Protein AF-A0A2J8M2U3-F1 (afdb_monomer_lite)

Radius of gyration: 20.4 Å; chains: 1; bounding box: 68×21×54 Å

Secondary structure (DSSP, 8-state):
-HHHHHHHHHHHHHHHHHHHHHHHHHHHHHHSS-TT-TTHHHHHHHHHHHHHHHHHHHHHHTT-TTHHHHHHHHHHHHHHHT-TTTHHHHHHHHHHHHHHHHHHHHHHHHHHS-GGGS-TTSS----

Organism: Pan troglodytes (NCBI:txid9598)

InterPro domains:
  IPR051843 Monovalent cation:proton antiporter 1 [PTHR31102] (1-124)

Sequence (127 aa):
TGGILKSAIASIRNICISLLAGIVLGFFVRYFPSEDQKNLTLKRGFLVLTMCVSAVLGSQRIGLHGSGGLCTLVLSFIAGTKWSQEKMKVQKIITTVWDIFQPLLFGLVGAEVSVSSLESNIVGKNN

Foldseek 3Di:
DVVVVVVVVVVVVLLVVLLVLLQVLLVVLQPVQDPPDDPSLVCSLVSLVVVLVCLQVVCVVVVNPPSSNSSSVSSVVSNVVNQVPSVVVSVVVVVVVCVVVVVVVVVVVVVVPPPVPPPPPVPDPDD

pLDDT: mean 80.56, std 12.38, range [46.53, 94.12]

Structure (mmCIF, N/CA/C/O backbone):
data_AF-A0A2J8M2U3-F1
#
_entry.id   AF-A0A2J8M2U3-F1
#
loop_
_atom_site.group_PDB
_atom_site.id
_atom_site.type_symbol
_atom_site.label_atom_id
_atom_site.label_alt_id
_atom_site.label_comp_id
_atom_site.label_asym_id
_atom_site.label_entity_id
_atom_site.label_seq_id
_atom_site.pdbx_PDB_ins_code
_atom_site.Cartn_x
_atom_site.Cartn_y
_atom_site.Cartn_z
_atom_site.occupancy
_atom_site.B_iso_or_equiv
_atom_site.auth_seq_id
_atom_site.auth_comp_id
_atom_site.auth_asym_id
_atom_site.auth_atom_id
_atom_site.pdbx_PDB_model_num
ATOM 1 N N . THR A 1 1 ? 5.870 8.317 -36.353 1.00 61.53 1 THR A N 1
ATOM 2 C CA . THR A 1 1 ? 4.899 9.065 -35.516 1.00 61.53 1 THR A CA 1
ATOM 3 C C . THR A 1 1 ? 3.779 8.207 -34.928 1.00 61.53 1 THR A C 1
ATOM 5 O O . THR A 1 1 ? 3.476 8.375 -33.755 1.00 61.53 1 THR A O 1
ATOM 8 N N . GLY A 1 2 ? 3.200 7.236 -35.652 1.00 74.75 2 GLY A N 1
ATOM 9 C CA . GLY A 1 2 ? 2.077 6.420 -35.141 1.00 74.75 2 GLY A CA 1
ATOM 10 C C . GLY A 1 2 ? 2.350 5.520 -33.919 1.00 74.75 2 GLY A C 1
ATOM 11 O O . GLY A 1 2 ? 1.416 5.208 -33.188 1.00 74.75 2 GLY A O 1
ATOM 12 N N . GLY A 1 3 ? 3.602 5.120 -33.656 1.00 81.94 3 GLY A N 1
ATOM 13 C CA . GLY A 1 3 ? 3.949 4.277 -32.498 1.00 81.94 3 GLY A CA 1
ATOM 14 C C . GLY A 1 3 ? 3.861 5.009 -31.156 1.00 81.94 3 GLY A C 1
ATOM 15 O O . GLY A 1 3 ? 3.301 4.485 -30.202 1.00 81.94 3 GLY A O 1
ATOM 16 N N . ILE A 1 4 ? 4.329 6.259 -31.111 1.00 88.56 4 ILE A N 1
ATOM 17 C CA . ILE A 1 4 ? 4.344 7.082 -29.891 1.00 88.56 4 ILE A CA 1
ATOM 18 C C . ILE A 1 4 ? 2.912 7.388 -29.434 1.00 88.56 4 ILE A C 1
ATOM 20 O O . ILE A 1 4 ? 2.595 7.270 -28.253 1.00 88.56 4 ILE A O 1
ATOM 24 N N . LEU A 1 5 ? 2.022 7.694 -30.383 1.00 89.75 5 LEU A N 1
ATOM 25 C CA . LEU A 1 5 ? 0.613 7.961 -30.099 1.00 89.75 5 LEU A CA 1
ATOM 26 C C . LEU A 1 5 ? -0.111 6.723 -29.543 1.00 89.75 5 LEU A C 1
ATOM 28 O O . LEU A 1 5 ? -0.856 6.832 -28.573 1.00 89.75 5 LEU A O 1
ATOM 32 N N . LYS A 1 6 ? 0.139 5.533 -30.108 1.00 87.06 6 LYS A N 1
ATOM 33 C CA . LYS A 1 6 ? -0.453 4.276 -29.615 1.00 87.06 6 LYS A CA 1
ATOM 34 C C . LYS A 1 6 ? 0.024 3.929 -28.204 1.00 87.06 6 LYS A C 1
ATOM 36 O O . LYS A 1 6 ? -0.794 3.540 -27.373 1.00 87.06 6 LYS A O 1
ATOM 41 N N . SER A 1 7 ? 1.310 4.121 -27.916 1.00 87.94 7 SER A N 1
ATOM 42 C CA . SER A 1 7 ? 1.859 3.914 -26.572 1.00 87.94 7 SER A CA 1
ATOM 43 C C . SER A 1 7 ? 1.282 4.904 -25.560 1.00 87.94 7 SER A C 1
ATOM 45 O O . SER A 1 7 ? 0.909 4.501 -24.462 1.00 87.94 7 SER A O 1
ATOM 47 N N . ALA A 1 8 ? 1.128 6.176 -25.936 1.00 89.56 8 ALA A N 1
ATOM 48 C CA . ALA A 1 8 ? 0.512 7.183 -25.074 1.00 89.56 8 ALA A CA 1
ATOM 49 C C . ALA A 1 8 ? -0.943 6.824 -24.725 1.00 89.56 8 ALA A C 1
ATOM 51 O O . ALA A 1 8 ? -1.321 6.834 -23.554 1.00 89.56 8 ALA A O 1
ATOM 52 N N . ILE A 1 9 ? -1.740 6.428 -25.722 1.00 91.31 9 ILE A N 1
ATOM 53 C CA . ILE A 1 9 ? -3.135 6.007 -25.521 1.00 91.31 9 ILE A CA 1
ATOM 54 C C . ILE A 1 9 ? -3.211 4.771 -24.616 1.00 91.31 9 ILE A C 1
ATOM 56 O O . ILE A 1 9 ? -4.052 4.714 -23.717 1.00 91.31 9 ILE A O 1
ATOM 60 N N . ALA A 1 10 ? -2.322 3.793 -24.812 1.00 87.25 10 ALA A N 1
ATOM 61 C CA . ALA A 1 10 ? -2.269 2.599 -23.975 1.00 87.25 10 ALA A CA 1
ATOM 62 C C . ALA A 1 10 ? -1.953 2.940 -22.509 1.00 87.25 10 ALA A C 1
ATOM 64 O O . ALA A 1 10 ? -2.628 2.437 -21.610 1.00 87.25 10 ALA A O 1
ATOM 65 N N . SER A 1 11 ? -0.995 3.836 -22.265 1.00 89.00 11 SER A N 1
ATOM 66 C CA . SER A 1 11 ? -0.655 4.300 -20.916 1.00 89.00 11 SER A CA 1
ATOM 67 C C . SER A 1 11 ? -1.821 5.021 -20.242 1.00 89.00 11 SER A C 1
ATOM 69 O O . SER A 1 11 ? -2.163 4.694 -19.107 1.00 89.00 11 SER A O 1
ATOM 71 N N . ILE A 1 12 ? -2.484 5.941 -20.949 1.00 91.00 12 ILE A N 1
ATOM 72 C CA . ILE A 1 12 ? -3.655 6.666 -20.428 1.00 91.00 12 ILE A CA 1
ATOM 73 C C . ILE A 1 12 ? -4.769 5.682 -20.057 1.00 91.00 12 ILE A C 1
ATOM 75 O O . ILE A 1 12 ? -5.308 5.742 -18.953 1.00 91.00 12 ILE A O 1
ATOM 79 N N . ARG A 1 13 ? -5.063 4.717 -20.935 1.00 89.81 13 ARG A N 1
ATOM 80 C CA . ARG A 1 13 ? -6.055 3.668 -20.669 1.00 89.81 13 ARG A CA 1
ATOM 81 C C . ARG A 1 13 ? -5.713 2.878 -19.404 1.00 89.81 13 ARG A C 1
ATOM 83 O O . ARG A 1 13 ? -6.586 2.649 -18.571 1.00 89.81 13 ARG A O 1
ATOM 90 N N . ASN A 1 14 ? -4.455 2.473 -19.249 1.00 89.50 14 ASN A N 1
ATOM 91 C CA . ASN A 1 14 ? -4.010 1.703 -18.088 1.00 89.50 14 ASN A CA 1
ATOM 92 C C . ASN A 1 14 ? -4.168 2.508 -16.786 1.00 89.50 14 ASN A C 1
ATOM 94 O O . ASN A 1 14 ? -4.614 1.962 -15.775 1.00 89.50 14 ASN A O 1
ATOM 98 N N . ILE A 1 15 ? -3.881 3.813 -16.817 1.00 92.00 15 ILE A N 1
ATOM 99 C CA . ILE A 1 15 ? -4.094 4.725 -15.683 1.00 92.00 15 ILE A CA 1
ATOM 100 C C . ILE A 1 15 ? -5.583 4.802 -15.330 1.00 92.00 15 ILE A C 1
ATOM 102 O O . ILE A 1 15 ? -5.937 4.619 -14.166 1.00 92.00 15 ILE A O 1
ATOM 106 N N . CYS A 1 16 ? -6.462 4.997 -16.317 1.00 92.94 16 CYS A N 1
ATOM 107 C CA . CYS A 1 16 ? -7.908 5.058 -16.094 1.00 92.94 16 CYS A CA 1
ATOM 108 C C . CYS A 1 16 ? -8.456 3.770 -15.464 1.00 92.94 16 CYS A C 1
ATOM 110 O O . CYS A 1 16 ? -9.225 3.837 -14.506 1.00 92.94 16 CYS A O 1
ATOM 112 N N . ILE A 1 17 ? -8.032 2.600 -15.956 1.00 91.06 17 ILE A N 1
ATOM 113 C CA . ILE A 1 17 ? -8.435 1.297 -15.401 1.00 91.06 17 ILE A CA 1
ATOM 114 C C . ILE A 1 17 ? -7.968 1.164 -13.947 1.00 91.06 17 ILE A C 1
ATOM 116 O O . ILE A 1 17 ? -8.735 0.743 -13.085 1.00 91.06 17 ILE A O 1
ATOM 120 N N . SER A 1 18 ? -6.731 1.567 -13.661 1.00 91.06 18 SER A N 1
ATOM 121 C CA . SER A 1 18 ? -6.150 1.497 -12.313 1.00 91.06 18 SER A CA 1
ATOM 122 C C . SER A 1 18 ? -6.859 2.416 -11.330 1.00 91.06 18 SER A C 1
ATOM 124 O O . SER A 1 18 ? -7.104 2.030 -10.189 1.00 91.06 18 SER A O 1
ATOM 126 N N . LEU A 1 19 ? -7.208 3.622 -11.779 1.00 94.00 19 LEU A N 1
ATOM 127 C CA . LEU A 1 19 ? -7.966 4.588 -10.999 1.00 94.00 19 LEU A CA 1
ATOM 128 C C . LEU A 1 19 ? -9.360 4.042 -10.679 1.00 94.00 19 LEU A C 1
ATOM 130 O O . LEU A 1 19 ? -9.761 4.042 -9.518 1.00 94.00 19 LEU A O 1
ATOM 134 N N . LEU A 1 20 ? -10.070 3.526 -11.686 1.00 94.12 20 LEU A N 1
ATOM 135 C CA . LEU A 1 20 ? -11.405 2.962 -11.503 1.00 94.12 20 LEU A CA 1
ATOM 136 C C . LEU A 1 20 ? -11.381 1.755 -10.556 1.00 94.12 20 LEU A C 1
ATOM 138 O O . LEU A 1 20 ? -12.185 1.688 -9.628 1.00 94.12 20 LEU A O 1
ATOM 142 N N . ALA A 1 21 ? -10.428 0.839 -10.742 1.00 91.50 21 ALA A N 1
ATOM 143 C CA . ALA A 1 21 ? -10.242 -0.307 -9.859 1.00 91.50 21 ALA A CA 1
ATOM 144 C C . ALA A 1 21 ? -9.931 0.135 -8.421 1.00 91.50 21 ALA A C 1
ATOM 146 O O . ALA A 1 21 ? -10.584 -0.324 -7.487 1.00 91.50 21 ALA A O 1
ATOM 147 N N . GLY A 1 22 ? -9.004 1.079 -8.234 1.00 92.06 22 GLY A N 1
ATOM 148 C CA . GLY A 1 22 ? -8.668 1.622 -6.917 1.00 92.06 22 GLY A CA 1
ATOM 149 C C . GLY A 1 22 ? -9.866 2.276 -6.226 1.00 92.06 22 GLY A C 1
ATOM 150 O O . GLY A 1 22 ? -10.058 2.084 -5.027 1.00 92.06 22 GLY A O 1
ATOM 151 N N . ILE A 1 23 ? -10.719 2.980 -6.979 1.00 93.25 23 ILE A N 1
ATOM 152 C CA . ILE A 1 23 ? -11.961 3.568 -6.460 1.00 93.25 23 ILE A CA 1
ATOM 153 C C . ILE A 1 23 ? -12.925 2.482 -5.986 1.00 93.25 23 ILE A C 1
ATOM 155 O O . ILE A 1 23 ? -13.369 2.523 -4.838 1.00 93.25 23 ILE A O 1
ATOM 159 N N . VAL A 1 24 ? -13.223 1.497 -6.835 1.00 92.81 24 VAL A N 1
ATOM 160 C CA . VAL A 1 24 ? -14.157 0.404 -6.515 1.00 92.81 24 VAL A CA 1
ATOM 161 C C . VAL A 1 24 ? -13.682 -0.381 -5.292 1.00 92.81 24 VAL A C 1
ATOM 163 O O . VAL A 1 24 ? -14.445 -0.584 -4.346 1.00 92.81 24 VAL A O 1
ATOM 166 N N . LEU A 1 25 ? -12.408 -0.770 -5.269 1.00 89.81 25 LEU A N 1
ATOM 167 C CA . LEU A 1 25 ? -11.816 -1.504 -4.154 1.00 89.81 25 LEU A CA 1
ATOM 168 C C . LEU A 1 25 ? -11.733 -0.638 -2.883 1.00 89.81 25 LEU A C 1
ATOM 170 O O . LEU A 1 25 ? -11.992 -1.130 -1.787 1.00 89.81 25 LEU A O 1
ATOM 174 N N . GLY A 1 26 ? -11.455 0.661 -3.009 1.00 88.38 26 GLY A N 1
ATOM 175 C CA . GLY A 1 26 ? -11.470 1.608 -1.892 1.00 88.38 26 GLY A CA 1
ATOM 176 C C . GLY A 1 26 ? -12.858 1.757 -1.265 1.00 88.38 26 GLY A C 1
ATOM 177 O O . GLY A 1 26 ? -12.990 1.733 -0.039 1.00 88.38 26 GLY A O 1
ATOM 178 N N . PHE A 1 27 ? -13.912 1.843 -2.083 1.00 87.31 27 PHE A N 1
ATOM 179 C CA . PHE A 1 27 ? -15.299 1.832 -1.604 1.00 87.31 27 PHE A CA 1
ATOM 180 C C . PHE A 1 27 ? -15.673 0.501 -0.948 1.00 87.31 27 PHE A C 1
ATOM 182 O O . PHE A 1 27 ? -16.325 0.502 0.098 1.00 87.31 27 PHE A O 1
ATOM 189 N N . PHE A 1 28 ? -15.215 -0.620 -1.507 1.00 87.38 28 PHE A N 1
ATOM 190 C CA . PHE A 1 28 ? -15.413 -1.940 -0.915 1.00 87.38 28 PHE A CA 1
ATOM 191 C C . PHE A 1 28 ? -14.805 -2.015 0.492 1.00 87.38 28 PHE A C 1
ATOM 193 O O . PHE A 1 28 ? -15.513 -2.296 1.457 1.00 87.38 28 PHE A O 1
ATOM 200 N N . VAL A 1 29 ? -13.529 -1.651 0.648 1.00 84.12 29 VAL A N 1
ATOM 201 C CA . VAL A 1 29 ? -12.832 -1.607 1.950 1.00 84.12 29 VAL A CA 1
ATOM 202 C C . VAL A 1 29 ? -13.479 -0.619 2.919 1.00 84.12 29 VAL A C 1
ATOM 204 O O . VAL A 1 29 ? -13.470 -0.837 4.131 1.00 84.12 29 VAL A O 1
ATOM 207 N N . ARG A 1 30 ? -14.063 0.467 2.409 1.00 80.50 30 ARG A N 1
ATOM 208 C CA . ARG A 1 30 ? -14.775 1.453 3.225 1.00 80.50 30 ARG A CA 1
ATOM 209 C C . ARG A 1 30 ? -16.066 0.894 3.833 1.00 80.50 30 ARG A C 1
ATOM 211 O O . ARG A 1 30 ? -16.415 1.309 4.941 1.00 80.50 30 ARG A O 1
ATOM 218 N N . TYR A 1 31 ? -16.766 0.001 3.132 1.00 74.88 31 TYR A N 1
ATOM 219 C CA . TYR A 1 31 ? -18.080 -0.513 3.543 1.00 74.88 31 TYR A CA 1
ATOM 220 C C . TYR A 1 31 ? -18.018 -1.881 4.240 1.00 74.88 31 TYR A C 1
ATOM 222 O O . TYR A 1 31 ? -18.772 -2.126 5.176 1.00 74.88 31 TYR A O 1
ATOM 230 N N . PHE A 1 32 ? -17.089 -2.753 3.838 1.00 72.62 32 PHE A N 1
ATOM 231 C CA . PHE A 1 32 ? -16.986 -4.127 4.343 1.00 72.62 32 PHE A CA 1
ATOM 232 C C . PHE A 1 32 ? -16.721 -4.282 5.862 1.00 72.62 32 PHE A C 1
ATOM 234 O O . PHE A 1 32 ? -17.162 -5.276 6.441 1.00 72.62 32 PHE A O 1
ATOM 241 N N . PRO A 1 33 ? -16.049 -3.353 6.575 1.00 63.84 33 PRO A N 1
ATOM 242 C CA . PRO A 1 33 ? -15.855 -3.490 8.012 1.00 63.84 33 PRO A CA 1
ATOM 243 C C . PRO A 1 33 ? -17.031 -2.867 8.776 1.00 63.84 33 PRO A C 1
ATOM 245 O O . PRO A 1 33 ? -16.967 -1.701 9.187 1.00 63.84 33 PRO A O 1
ATOM 248 N N . SER A 1 34 ? -18.081 -3.673 8.967 1.00 60.91 34 SER A N 1
ATOM 249 C CA . SER A 1 34 ? -19.232 -3.364 9.828 1.00 60.91 34 SER A CA 1
ATOM 250 C C . SER A 1 34 ? -18.772 -2.937 11.229 1.00 60.91 34 SER A C 1
ATOM 252 O O . SER A 1 34 ? -17.845 -3.532 11.782 1.00 60.91 34 SER A O 1
ATOM 254 N N . GLU A 1 35 ? -19.388 -1.883 11.773 1.00 59.94 35 GLU A N 1
ATOM 255 C CA . GLU A 1 35 ? -18.954 -1.152 12.980 1.00 59.94 35 GLU A CA 1
ATOM 256 C C . GLU A 1 35 ? -19.158 -1.932 14.295 1.00 59.94 35 GLU A C 1
ATOM 258 O O . GLU A 1 35 ? -18.646 -1.529 15.335 1.00 59.94 35 GLU A O 1
ATOM 263 N N . ASP A 1 36 ? -19.790 -3.104 14.227 1.00 59.50 36 ASP A N 1
ATOM 264 C CA . ASP A 1 36 ? -20.192 -3.908 15.389 1.00 59.50 36 ASP A CA 1
ATOM 265 C C . ASP A 1 36 ? -19.151 -4.965 15.841 1.00 59.50 36 ASP A C 1
ATOM 267 O O . ASP A 1 36 ? -19.398 -5.774 16.730 1.00 59.50 36 ASP A O 1
ATOM 271 N N . GLN A 1 37 ? -17.955 -5.018 15.237 1.00 58.56 37 GLN A N 1
ATOM 272 C CA . GLN A 1 37 ? -16.985 -6.096 15.509 1.00 58.56 37 GLN A CA 1
ATOM 273 C C . GLN A 1 37 ? -15.865 -5.727 16.504 1.00 58.56 37 GLN A C 1
ATOM 275 O O . GLN A 1 37 ? -15.121 -4.762 16.321 1.00 58.56 37 GLN A O 1
ATOM 280 N N . LYS A 1 38 ? -15.621 -6.593 17.500 1.00 56.91 38 LYS A N 1
ATOM 281 C CA . LYS A 1 38 ? -14.431 -6.538 18.380 1.00 56.91 38 LYS A CA 1
ATOM 282 C C . LYS A 1 38 ? -13.134 -6.652 17.540 1.00 56.91 38 LYS A C 1
ATOM 284 O O . LYS A 1 38 ? -13.061 -7.481 16.634 1.00 56.91 38 LYS A O 1
ATOM 289 N N . ASN A 1 39 ? -12.105 -5.841 17.832 1.00 64.00 39 ASN A N 1
ATOM 290 C CA . ASN A 1 39 ? -10.848 -5.711 17.050 1.00 64.00 39 ASN A CA 1
ATOM 291 C C . ASN A 1 39 ? -11.002 -5.175 15.608 1.00 64.00 39 ASN A C 1
ATOM 293 O O . ASN A 1 39 ? -10.231 -5.517 14.706 1.00 64.00 39 ASN A O 1
ATOM 297 N N . LEU A 1 40 ? -11.971 -4.286 15.397 1.00 69.31 40 LEU A N 1
ATOM 298 C CA . LEU A 1 40 ? -12.274 -3.629 14.121 1.00 69.31 40 LEU A CA 1
ATOM 299 C C . LEU A 1 40 ? -11.058 -2.996 13.431 1.00 69.31 40 LEU A C 1
ATOM 301 O O . LEU A 1 40 ? -10.895 -3.101 12.215 1.00 69.31 40 LEU A O 1
ATOM 305 N N . THR A 1 41 ? -10.174 -2.383 14.212 1.00 70.06 41 THR A N 1
ATOM 306 C CA . THR A 1 41 ? -8.994 -1.696 13.694 1.00 70.06 41 THR A CA 1
ATOM 307 C C . THR A 1 41 ? -7.995 -2.633 13.012 1.00 70.06 41 THR A C 1
ATOM 309 O O . THR A 1 41 ? -7.515 -2.343 11.917 1.00 70.06 41 THR A O 1
ATOM 312 N N . LEU A 1 42 ? -7.678 -3.763 13.655 1.00 71.88 42 LEU A N 1
ATOM 313 C CA . LEU A 1 42 ? -6.704 -4.729 13.145 1.00 71.88 42 LEU A CA 1
ATOM 314 C C . LEU A 1 42 ? -7.218 -5.371 11.857 1.00 71.88 42 LEU A C 1
ATOM 316 O O . LEU A 1 42 ? -6.480 -5.460 10.879 1.00 71.88 42 LEU A O 1
ATOM 320 N N . LYS A 1 43 ? -8.507 -5.736 11.823 1.00 78.62 43 LYS A N 1
ATOM 321 C CA . LYS A 1 43 ? -9.149 -6.280 10.620 1.00 78.62 43 LYS A CA 1
ATOM 322 C C . LYS A 1 43 ? -9.136 -5.275 9.470 1.00 78.62 43 LYS A C 1
ATOM 324 O O . LYS A 1 43 ? -8.821 -5.657 8.351 1.00 78.62 43 LYS A O 1
ATOM 329 N N . ARG A 1 44 ? -9.420 -3.994 9.740 1.00 78.94 44 ARG A N 1
ATOM 330 C CA . ARG A 1 44 ? -9.347 -2.912 8.741 1.00 78.94 44 ARG A CA 1
ATOM 331 C C . ARG A 1 44 ? -7.935 -2.742 8.180 1.00 78.94 44 ARG A C 1
ATOM 333 O O . ARG A 1 44 ? -7.778 -2.688 6.964 1.00 78.94 44 ARG A O 1
ATOM 340 N N . GLY A 1 45 ? -6.923 -2.708 9.048 1.00 81.12 45 GLY A N 1
ATOM 341 C CA . GLY A 1 45 ? -5.521 -2.608 8.634 1.00 81.12 45 GLY A CA 1
ATOM 342 C C . GLY A 1 45 ? -5.065 -3.811 7.806 1.00 81.12 45 GLY A C 1
ATOM 343 O O . GLY A 1 45 ? -4.498 -3.636 6.731 1.00 81.12 45 GLY A O 1
ATOM 344 N N . PHE A 1 46 ? -5.381 -5.028 8.253 1.00 82.81 46 PHE A N 1
ATOM 345 C CA . PHE A 1 46 ? -5.045 -6.258 7.533 1.00 82.81 46 PHE A CA 1
ATOM 346 C C . PHE A 1 46 ? -5.774 -6.373 6.186 1.00 82.81 46 PHE A C 1
ATOM 348 O O . PHE A 1 46 ? -5.168 -6.781 5.196 1.00 82.81 46 PHE A O 1
ATOM 355 N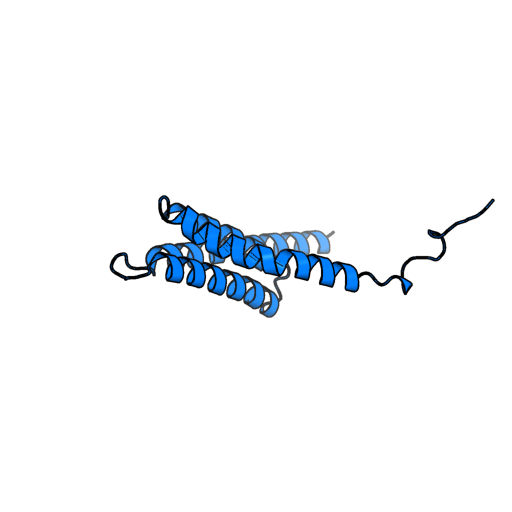 N . LEU A 1 47 ? -7.051 -5.976 6.127 1.00 86.00 47 LEU A N 1
ATOM 356 C CA . LEU A 1 47 ? -7.843 -5.960 4.896 1.00 86.00 47 LEU A CA 1
ATOM 357 C C . LEU A 1 47 ? -7.233 -4.997 3.873 1.00 86.00 47 LEU A C 1
ATOM 359 O O . LEU A 1 47 ? -7.026 -5.394 2.732 1.00 86.00 47 LEU A O 1
ATOM 363 N N . VAL A 1 48 ? -6.886 -3.770 4.286 1.00 87.62 48 VAL A N 1
ATOM 364 C CA . VAL A 1 48 ? -6.200 -2.801 3.413 1.00 87.62 48 VAL A CA 1
ATOM 365 C C . VAL A 1 48 ? -4.880 -3.371 2.924 1.00 87.62 48 VAL A C 1
ATOM 367 O O . VAL A 1 48 ? -4.666 -3.428 1.721 1.00 87.62 48 VAL A O 1
ATOM 370 N N . LEU A 1 49 ? -4.017 -3.838 3.829 1.00 86.75 49 LEU A N 1
ATOM 371 C CA . LEU A 1 49 ? -2.700 -4.358 3.462 1.00 86.75 49 LEU A CA 1
ATOM 372 C C . LEU A 1 49 ? -2.799 -5.522 2.470 1.00 86.75 49 LEU A C 1
ATOM 374 O O . LEU A 1 49 ? -2.160 -5.488 1.420 1.00 86.75 49 LEU A O 1
ATOM 378 N N . THR A 1 50 ? -3.644 -6.513 2.752 1.00 88.50 50 THR A N 1
ATOM 379 C CA . THR A 1 50 ? -3.820 -7.685 1.881 1.00 88.50 50 THR A CA 1
ATOM 380 C C . THR A 1 50 ? -4.399 -7.292 0.526 1.00 88.50 50 THR A C 1
ATOM 382 O O . THR A 1 50 ? -3.975 -7.816 -0.504 1.00 88.50 50 THR A O 1
ATOM 385 N N . MET A 1 51 ? -5.340 -6.347 0.497 1.00 88.19 51 MET A N 1
ATOM 386 C CA . MET A 1 51 ? -5.975 -5.895 -0.740 1.00 88.19 51 MET A CA 1
ATOM 387 C C . MET A 1 51 ? -5.028 -5.052 -1.598 1.00 88.19 51 MET A C 1
ATOM 389 O O . MET A 1 51 ? -5.001 -5.230 -2.813 1.00 88.19 51 MET A O 1
ATOM 393 N N . CYS A 1 52 ? -4.185 -4.221 -0.981 1.00 89.50 52 CYS A N 1
ATOM 394 C CA . CYS A 1 52 ? -3.100 -3.504 -1.650 1.00 89.50 52 CYS A CA 1
ATOM 395 C C . CYS A 1 52 ? -2.075 -4.476 -2.249 1.00 89.50 52 CYS A C 1
ATOM 397 O O . CYS A 1 52 ? -1.770 -4.397 -3.436 1.00 89.50 52 CYS A O 1
ATOM 399 N N . VAL A 1 53 ? -1.591 -5.445 -1.465 1.00 90.00 53 VAL A N 1
ATOM 400 C CA . VAL A 1 53 ? -0.644 -6.466 -1.949 1.00 90.00 53 VAL A CA 1
ATOM 401 C C . VAL A 1 53 ? -1.256 -7.269 -3.098 1.00 90.00 53 VAL A C 1
ATOM 403 O O . VAL A 1 53 ? -0.620 -7.447 -4.135 1.00 90.00 53 VAL A O 1
ATOM 406 N N . SER A 1 54 ? -2.518 -7.682 -2.965 1.00 89.06 54 SER A N 1
ATOM 407 C CA . SER A 1 54 ? -3.239 -8.398 -4.022 1.00 89.06 54 SER A CA 1
ATOM 408 C C . SER A 1 54 ? -3.412 -7.546 -5.281 1.00 89.06 54 SER A C 1
ATOM 410 O O . SER A 1 54 ? -3.261 -8.065 -6.383 1.00 89.06 54 SER A O 1
ATOM 412 N N . ALA A 1 55 ? -3.678 -6.243 -5.147 1.00 88.75 55 ALA A N 1
ATOM 413 C CA . ALA A 1 55 ? -3.785 -5.325 -6.279 1.00 88.75 55 ALA A CA 1
ATOM 414 C C . ALA A 1 55 ? -2.441 -5.142 -7.002 1.00 88.75 55 ALA A C 1
ATOM 416 O O . ALA A 1 55 ? -2.403 -5.152 -8.233 1.00 88.75 55 ALA A O 1
ATOM 417 N N . VAL A 1 56 ? -1.332 -5.031 -6.263 1.00 88.69 56 VAL A N 1
ATOM 418 C CA . VAL A 1 56 ? 0.019 -4.922 -6.841 1.00 88.69 56 VAL A CA 1
ATOM 419 C C . VAL A 1 56 ? 0.410 -6.210 -7.565 1.00 88.69 56 VAL A C 1
ATOM 421 O O . VAL A 1 56 ? 0.781 -6.167 -8.740 1.00 88.69 56 VAL A O 1
ATOM 424 N N . LEU A 1 57 ? 0.270 -7.364 -6.908 1.00 89.44 57 LEU A N 1
ATOM 425 C CA . LEU A 1 57 ? 0.595 -8.665 -7.499 1.00 89.44 57 LEU A CA 1
ATOM 426 C C . LEU A 1 57 ? -0.338 -9.007 -8.671 1.00 89.44 57 LEU A C 1
ATOM 428 O O . LEU A 1 57 ? 0.112 -9.514 -9.698 1.00 89.44 57 LEU A O 1
ATOM 432 N N . GLY A 1 58 ? -1.627 -8.689 -8.548 1.00 87.31 58 GLY A N 1
ATOM 433 C CA . GLY A 1 58 ? -2.621 -8.863 -9.606 1.00 87.31 58 GLY A CA 1
ATOM 434 C C . GLY A 1 58 ? -2.311 -8.013 -10.837 1.00 87.31 58 GLY A C 1
ATOM 435 O O . GLY A 1 58 ? -2.354 -8.519 -11.956 1.00 87.31 58 GLY A O 1
ATOM 436 N N . SER A 1 59 ? -1.902 -6.756 -10.646 1.00 87.38 59 SER A N 1
ATOM 437 C CA . SER A 1 59 ? -1.457 -5.882 -11.740 1.00 87.38 59 SER A CA 1
ATOM 438 C C . SER A 1 59 ? -0.249 -6.459 -12.480 1.00 87.38 59 SER A C 1
ATOM 440 O O . SER A 1 59 ? -0.205 -6.419 -13.710 1.00 87.38 59 SER A O 1
ATOM 442 N N . GLN A 1 60 ? 0.697 -7.051 -11.744 1.00 86.12 60 GLN A N 1
ATOM 443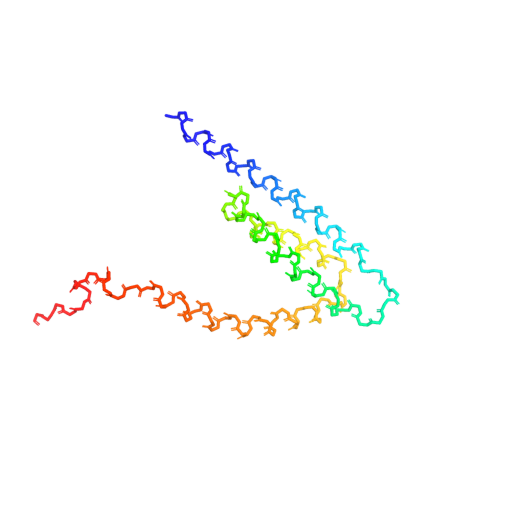 C CA . GLN A 1 60 ? 1.864 -7.710 -12.330 1.00 86.12 60 GLN A CA 1
ATOM 444 C C . GLN A 1 60 ? 1.463 -8.937 -13.162 1.00 86.12 60 GLN A C 1
ATOM 446 O O . GLN A 1 60 ? 1.978 -9.135 -14.259 1.00 86.12 60 GL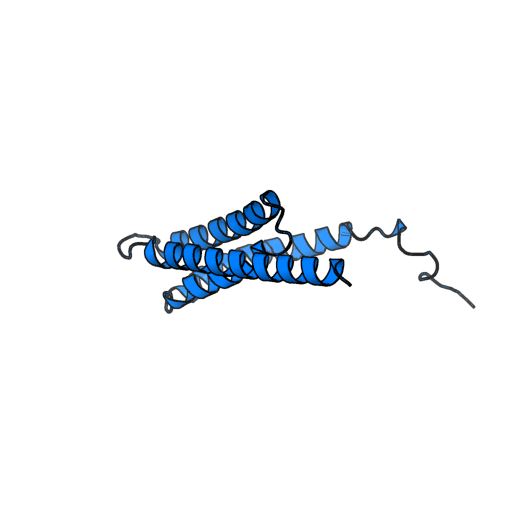N A O 1
ATOM 451 N N . ARG A 1 61 ? 0.491 -9.731 -12.692 1.00 84.06 61 ARG A N 1
ATOM 452 C CA . ARG A 1 61 ? -0.053 -10.884 -13.435 1.00 84.06 61 ARG A CA 1
ATOM 453 C C . ARG A 1 61 ? -0.789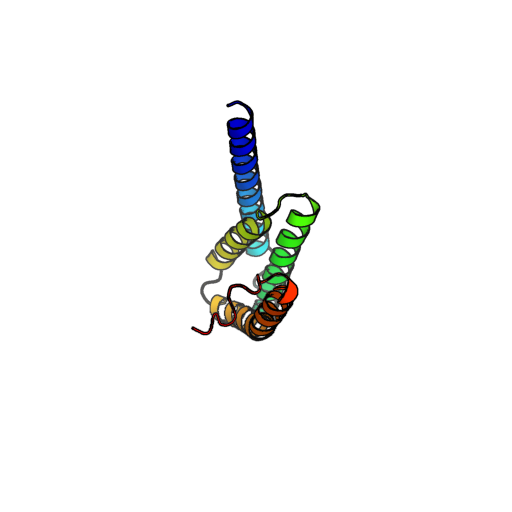 -10.487 -14.716 1.00 84.06 61 ARG A C 1
ATOM 455 O O . ARG A 1 61 ? -0.736 -11.229 -15.689 1.00 84.06 61 ARG A O 1
ATOM 462 N N . ILE A 1 62 ? -1.462 -9.338 -14.717 1.00 81.56 62 ILE A N 1
ATOM 463 C CA . ILE A 1 62 ? -2.211 -8.813 -15.872 1.00 81.56 62 ILE A CA 1
ATOM 464 C C . ILE A 1 62 ? -1.271 -8.130 -16.894 1.00 81.56 62 ILE A C 1
ATOM 466 O O . ILE A 1 62 ? -1.698 -7.761 -17.986 1.00 81.56 62 ILE A O 1
ATOM 470 N N . GLY A 1 63 ? 0.023 -7.982 -16.585 1.00 76.88 63 GLY A N 1
ATOM 471 C CA . GLY A 1 63 ? 0.998 -7.322 -17.464 1.00 76.88 63 GLY A CA 1
ATOM 472 C C . GLY A 1 63 ? 0.914 -5.792 -17.434 1.00 76.88 63 GLY A C 1
ATOM 473 O O . GLY A 1 63 ? 1.466 -5.112 -18.297 1.00 76.88 63 GLY A O 1
ATOM 474 N N . LEU A 1 64 ? 0.229 -5.232 -16.433 1.00 75.81 64 LEU A N 1
ATOM 475 C CA . LEU A 1 64 ? 0.147 -3.797 -16.183 1.00 75.81 64 LEU A CA 1
ATOM 476 C C . LEU A 1 64 ? 1.274 -3.400 -15.225 1.00 75.81 64 LEU A C 1
ATOM 478 O O . LEU A 1 64 ? 1.066 -3.216 -14.024 1.00 75.81 64 LEU A O 1
ATOM 482 N N . HIS A 1 65 ? 2.494 -3.298 -15.750 1.00 72.81 65 HIS A N 1
ATOM 483 C CA . HIS A 1 65 ? 3.650 -2.889 -14.954 1.00 72.81 65 HIS A CA 1
ATOM 484 C C . HIS A 1 65 ? 3.475 -1.445 -14.451 1.00 72.81 65 HIS A C 1
ATOM 486 O O . HIS A 1 65 ? 3.139 -0.538 -15.212 1.00 72.81 65 HIS A O 1
ATOM 492 N N . GLY A 1 66 ? 3.656 -1.239 -13.144 1.00 72.25 66 GLY A N 1
ATOM 493 C CA . GLY A 1 66 ? 3.571 0.070 -12.478 1.00 72.25 66 GLY A CA 1
ATOM 494 C C . GLY A 1 66 ? 2.161 0.551 -12.104 1.00 72.25 66 GLY A C 1
ATOM 495 O O . GLY A 1 66 ? 2.018 1.392 -11.217 1.00 72.25 66 GLY A O 1
ATOM 496 N N . SER A 1 67 ? 1.102 -0.005 -12.697 1.00 85.56 67 SER A N 1
ATOM 497 C CA . SER A 1 67 ? -0.276 0.470 -12.477 1.00 85.56 67 SER A CA 1
ATOM 498 C C . SER A 1 67 ? -0.867 0.036 -11.120 1.00 85.56 67 SER A C 1
ATOM 500 O O . SER A 1 67 ? -1.638 0.778 -10.504 1.00 85.56 67 SER A O 1
ATOM 502 N N . GLY A 1 68 ? -0.431 -1.110 -10.586 1.00 87.00 68 GLY A N 1
ATOM 503 C CA . GLY A 1 68 ? -0.852 -1.621 -9.276 1.00 87.00 68 GLY A CA 1
ATOM 504 C C . GLY A 1 68 ? -0.485 -0.713 -8.097 1.00 87.00 68 GLY A C 1
ATOM 505 O O . GLY A 1 68 ? -1.232 -0.641 -7.118 1.00 87.00 68 GLY A O 1
ATOM 506 N N . GLY A 1 69 ? 0.616 0.040 -8.207 1.00 90.25 69 GLY A N 1
ATOM 507 C CA . GLY A 1 69 ? 0.997 1.052 -7.217 1.00 90.25 69 GLY A CA 1
ATOM 508 C C . GLY A 1 69 ? 0.011 2.223 -7.185 1.00 90.25 69 GLY A C 1
ATOM 509 O O . GLY A 1 69 ? -0.457 2.610 -6.115 1.00 90.25 69 GLY A O 1
ATOM 510 N N . LEU A 1 70 ? -0.392 2.724 -8.359 1.00 91.19 70 LEU A N 1
ATOM 511 C CA . LEU A 1 70 ? -1.412 3.772 -8.473 1.00 91.19 70 LEU A CA 1
ATOM 512 C C . LEU A 1 70 ? -2.758 3.303 -7.897 1.00 91.19 70 LEU A C 1
ATOM 514 O O . LEU A 1 70 ? -3.383 4.022 -7.121 1.00 91.19 70 LEU A O 1
ATOM 518 N N . CYS A 1 71 ? -3.174 2.077 -8.228 1.00 91.81 71 CYS A N 1
ATOM 519 C CA . CYS A 1 71 ? -4.385 1.460 -7.680 1.00 91.81 71 CYS A CA 1
ATOM 520 C C . CYS A 1 71 ? -4.347 1.411 -6.141 1.00 91.81 71 CYS A C 1
ATOM 522 O O . CYS A 1 71 ? -5.303 1.813 -5.479 1.00 91.81 71 CYS A O 1
ATOM 524 N N . THR A 1 72 ? -3.207 1.005 -5.575 1.00 92.31 72 THR A N 1
ATOM 525 C CA . THR A 1 72 ? -2.972 0.941 -4.124 1.00 92.31 72 THR A CA 1
ATOM 526 C C . THR A 1 72 ? -3.075 2.311 -3.449 1.00 92.31 72 THR A C 1
ATOM 528 O O . THR A 1 72 ? -3.701 2.424 -2.393 1.00 92.31 72 THR A O 1
ATOM 531 N N . LEU A 1 73 ? -2.521 3.366 -4.057 1.00 92.19 73 LEU A N 1
ATOM 532 C CA . LEU A 1 73 ? -2.616 4.734 -3.532 1.00 92.19 73 LEU A CA 1
ATOM 533 C C . LEU A 1 73 ? -4.063 5.230 -3.494 1.00 92.19 73 LEU A C 1
ATOM 535 O O . LEU A 1 73 ? -4.518 5.732 -2.465 1.00 92.19 73 LEU A O 1
ATOM 539 N N . VAL A 1 74 ? -4.795 5.053 -4.595 1.00 93.75 74 VAL A N 1
ATOM 540 C CA . VAL A 1 74 ? -6.200 5.471 -4.711 1.00 93.75 74 VAL A CA 1
ATOM 541 C C . VAL A 1 74 ? -7.073 4.714 -3.706 1.00 93.75 74 VAL A C 1
ATOM 543 O O . VAL A 1 74 ? -7.849 5.331 -2.973 1.00 93.75 74 VAL A O 1
ATOM 546 N N . LEU A 1 75 ? -6.905 3.391 -3.622 1.00 91.06 75 LEU A N 1
ATOM 547 C CA . LEU A 1 75 ? -7.609 2.530 -2.671 1.00 91.06 75 LEU A CA 1
ATOM 548 C C . LEU A 1 75 ? -7.350 2.970 -1.228 1.00 91.06 75 LEU A C 1
ATOM 550 O O . LEU A 1 75 ? -8.299 3.159 -0.466 1.00 91.06 75 LEU A O 1
ATOM 554 N N . SER A 1 76 ? -6.080 3.164 -0.860 1.00 89.38 76 SER A N 1
ATOM 555 C CA . SER A 1 76 ? -5.677 3.550 0.496 1.00 89.38 76 SER A CA 1
ATOM 556 C C . SER A 1 76 ? -6.202 4.938 0.874 1.00 89.38 76 SER A C 1
ATOM 558 O O . SER A 1 76 ? -6.718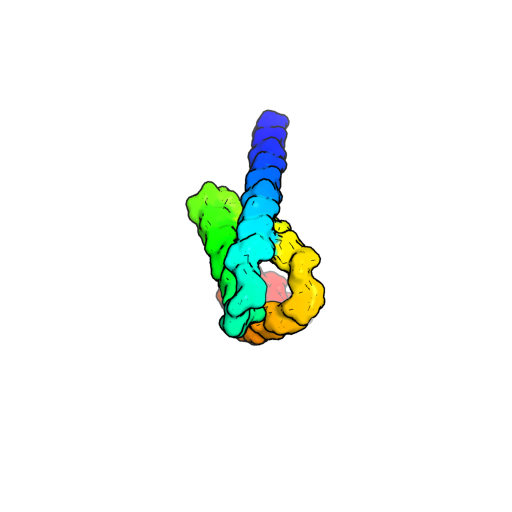 5.129 1.978 1.00 89.38 76 SER A O 1
ATOM 560 N N . PHE A 1 77 ? -6.171 5.894 -0.061 1.00 89.50 77 PHE A N 1
ATOM 561 C CA . PHE A 1 77 ? -6.734 7.227 0.148 1.00 89.50 77 PHE A CA 1
ATOM 562 C C . PHE A 1 77 ? -8.237 7.155 0.442 1.00 89.50 77 PHE A C 1
ATOM 564 O O . PHE A 1 77 ? -8.696 7.674 1.462 1.00 89.50 77 PHE A O 1
ATOM 571 N N . ILE A 1 78 ? -9.002 6.448 -0.396 1.00 88.38 78 ILE A N 1
ATOM 572 C CA . ILE A 1 78 ? -10.457 6.311 -0.240 1.00 88.38 78 ILE A CA 1
ATOM 573 C C . ILE A 1 78 ? -10.807 5.548 1.038 1.00 88.38 78 ILE A C 1
ATOM 575 O O . ILE A 1 78 ? -11.694 5.990 1.774 1.00 88.38 78 ILE A O 1
ATOM 579 N N . ALA A 1 79 ? -10.089 4.470 1.360 1.00 85.25 79 ALA A N 1
ATOM 580 C CA . ALA A 1 79 ? -10.252 3.751 2.622 1.00 85.25 79 ALA A CA 1
ATOM 581 C C . ALA A 1 79 ? -9.999 4.675 3.830 1.00 85.25 79 ALA A C 1
ATOM 583 O O . ALA A 1 79 ? -10.788 4.708 4.777 1.00 85.25 79 ALA A O 1
ATOM 584 N N . GLY A 1 80 ? -8.959 5.512 3.757 1.00 80.00 80 GLY A N 1
ATOM 585 C CA . GLY A 1 80 ? -8.606 6.479 4.792 1.00 80.00 80 GLY A CA 1
ATOM 586 C C . GLY A 1 80 ? -9.637 7.593 4.999 1.00 80.00 80 GLY A C 1
ATOM 587 O O . GLY A 1 80 ? -9.777 8.080 6.122 1.00 80.00 80 GLY A O 1
ATOM 588 N N . THR A 1 81 ? -10.403 7.995 3.978 1.00 81.44 81 THR A N 1
ATOM 589 C CA . THR A 1 81 ? -11.373 9.105 4.110 1.00 81.44 81 THR A CA 1
ATOM 590 C C . THR A 1 81 ? -12.457 8.873 5.174 1.00 81.44 81 THR A C 1
ATOM 592 O O . THR A 1 81 ? -12.880 9.837 5.805 1.00 81.44 81 THR A O 1
ATOM 595 N N . LYS A 1 82 ? -12.883 7.626 5.439 1.00 73.75 82 LYS A N 1
ATOM 596 C CA . LYS A 1 82 ? -13.932 7.324 6.444 1.00 73.75 82 LYS A CA 1
ATOM 597 C C . LYS A 1 82 ? -13.381 7.118 7.865 1.00 73.75 82 LYS A C 1
ATOM 599 O O . LYS A 1 82 ? -14.156 7.042 8.811 1.00 73.75 82 LYS A O 1
ATOM 604 N N . TRP A 1 83 ? -12.068 6.968 8.046 1.00 69.75 83 TRP A N 1
ATOM 605 C CA . TRP A 1 83 ? -11.495 6.380 9.270 1.00 69.75 83 TRP A CA 1
ATOM 606 C C . TRP A 1 83 ? -10.844 7.383 10.230 1.00 69.75 83 TRP A C 1
ATOM 608 O O . TRP A 1 83 ? -9.838 7.062 10.851 1.00 69.75 83 TRP A O 1
ATOM 618 N N . SER A 1 84 ? -11.393 8.591 10.386 1.00 63.12 84 SER A N 1
ATOM 619 C CA . SER A 1 84 ? -10.714 9.704 11.080 1.00 63.12 84 SER A CA 1
ATOM 620 C C . SER A 1 84 ? -10.082 9.360 12.445 1.00 63.12 84 SER A C 1
ATOM 622 O O . SER A 1 84 ? -8.950 9.762 12.683 1.00 63.12 84 SER A O 1
ATOM 624 N N . GLN A 1 85 ? -10.753 8.585 13.307 1.00 63.72 85 GLN A N 1
ATOM 625 C CA . GLN A 1 85 ? -10.235 8.195 14.636 1.00 63.72 85 GLN A CA 1
ATOM 626 C C . GLN A 1 85 ? -9.367 6.919 14.624 1.00 63.72 85 GLN A C 1
ATOM 628 O O . GLN A 1 85 ? -8.531 6.704 15.495 1.00 63.72 85 GLN A O 1
ATOM 633 N N . GLU A 1 86 ? -9.522 6.071 13.606 1.00 68.12 86 GLU A N 1
ATOM 634 C CA . GLU A 1 86 ? -8.862 4.759 13.508 1.00 68.12 86 GLU A CA 1
ATOM 635 C C . GLU A 1 86 ? -7.579 4.804 12.656 1.00 68.12 86 GLU A C 1
ATOM 637 O O . GLU A 1 86 ? -6.779 3.864 12.678 1.00 68.12 86 GLU A O 1
ATOM 642 N N . LYS A 1 87 ? -7.347 5.925 11.954 1.00 68.81 87 LYS A N 1
ATOM 643 C CA . LYS A 1 87 ? -6.152 6.209 11.141 1.00 68.81 87 LYS A CA 1
ATOM 644 C C . LYS A 1 87 ? -4.855 5.956 11.900 1.00 68.81 87 LYS A C 1
ATOM 646 O O . LYS A 1 87 ? -3.990 5.266 11.377 1.00 68.81 87 LYS A O 1
ATOM 651 N N . MET A 1 88 ? -4.735 6.447 13.137 1.00 74.62 88 MET A N 1
ATOM 652 C CA . MET A 1 88 ? -3.500 6.308 13.923 1.00 74.62 88 MET A CA 1
ATOM 653 C C . MET A 1 88 ? -3.134 4.849 14.188 1.00 74.62 88 MET A C 1
ATOM 655 O O . MET A 1 88 ? -1.961 4.485 14.176 1.00 74.62 88 MET A O 1
ATOM 659 N N . LYS A 1 89 ? -4.127 3.992 14.425 1.00 76.75 89 LYS A N 1
ATOM 660 C CA . LYS A 1 89 ? -3.870 2.586 14.726 1.00 76.75 89 LYS A CA 1
ATOM 661 C C . LYS A 1 89 ? -3.545 1.789 13.459 1.00 76.75 89 LYS A C 1
ATOM 663 O O . LYS A 1 89 ? -2.637 0.968 13.491 1.00 76.75 89 LYS A O 1
ATOM 668 N N . VAL A 1 90 ? -4.232 2.054 12.342 1.00 80.00 90 VAL A N 1
ATOM 669 C CA . VAL A 1 90 ? -3.880 1.460 11.036 1.00 80.00 90 VAL A CA 1
ATOM 670 C C . VAL A 1 90 ? -2.479 1.904 10.612 1.00 80.00 90 VAL A C 1
ATOM 672 O O . VAL A 1 90 ? -1.676 1.074 10.195 1.00 80.00 90 VAL A O 1
ATOM 675 N N . GLN A 1 91 ? -2.154 3.184 10.804 1.00 84.25 91 GLN A N 1
ATOM 676 C CA . GLN A 1 91 ? -0.823 3.725 10.554 1.00 84.25 91 GLN A CA 1
ATOM 677 C C . GLN A 1 91 ? 0.240 3.017 11.396 1.00 84.25 91 GLN A C 1
ATOM 679 O O . GLN A 1 91 ? 1.252 2.626 10.834 1.00 84.25 91 GLN A O 1
ATOM 684 N N . LYS A 1 92 ? 0.004 2.766 12.693 1.00 85.06 92 LYS A N 1
ATOM 685 C CA . LYS A 1 92 ? 0.946 2.001 13.532 1.00 85.06 92 LYS A CA 1
ATOM 686 C C . LYS A 1 92 ? 1.265 0.623 12.952 1.00 85.06 92 LYS A C 1
ATOM 688 O O . LYS A 1 92 ? 2.431 0.263 12.898 1.00 85.06 92 LYS A O 1
ATOM 693 N N . ILE A 1 93 ? 0.257 -0.120 12.485 1.00 83.94 93 ILE A N 1
ATOM 694 C CA . ILE A 1 93 ? 0.464 -1.439 11.859 1.00 83.94 93 ILE A CA 1
ATOM 695 C C . ILE A 1 93 ? 1.331 -1.297 10.604 1.00 83.94 93 ILE A C 1
ATOM 697 O O . ILE A 1 93 ? 2.286 -2.048 10.428 1.00 83.94 93 ILE A O 1
ATOM 701 N N . ILE A 1 94 ? 1.020 -0.317 9.750 1.00 85.69 94 ILE A N 1
ATOM 702 C CA . ILE A 1 94 ? 1.776 -0.050 8.520 1.00 85.69 94 ILE A CA 1
ATOM 703 C C . ILE A 1 94 ? 3.221 0.345 8.845 1.00 85.69 94 ILE A C 1
ATOM 705 O O . ILE A 1 94 ? 4.130 -0.147 8.189 1.00 85.69 94 ILE A O 1
ATOM 709 N N . THR A 1 95 ? 3.445 1.178 9.863 1.00 88.88 95 THR A N 1
ATOM 710 C CA . THR A 1 95 ? 4.785 1.572 10.316 1.00 88.88 95 THR A CA 1
ATOM 711 C C . THR A 1 95 ? 5.568 0.375 10.843 1.00 88.88 95 THR A C 1
ATOM 713 O O . THR A 1 95 ? 6.692 0.172 10.412 1.00 88.88 95 THR A O 1
ATOM 716 N N . THR A 1 96 ? 4.970 -0.480 11.679 1.00 88.25 96 THR A N 1
ATOM 717 C CA . THR A 1 96 ? 5.633 -1.706 12.157 1.00 88.25 96 THR A CA 1
ATOM 718 C C . THR A 1 96 ? 6.035 -2.625 11.006 1.00 88.25 96 THR A C 1
ATOM 720 O O . THR A 1 96 ? 7.122 -3.192 11.013 1.00 88.25 96 THR A O 1
ATOM 723 N N . VAL A 1 97 ? 5.167 -2.770 10.003 1.00 88.56 97 VAL A N 1
ATOM 724 C CA . VAL A 1 97 ? 5.488 -3.523 8.786 1.00 88.56 97 VAL A CA 1
ATOM 725 C C . VAL A 1 97 ? 6.638 -2.837 8.036 1.00 88.56 97 VAL A C 1
ATOM 727 O O . VAL A 1 97 ? 7.613 -3.491 7.673 1.00 88.56 97 VAL A O 1
ATOM 730 N N . TRP A 1 98 ?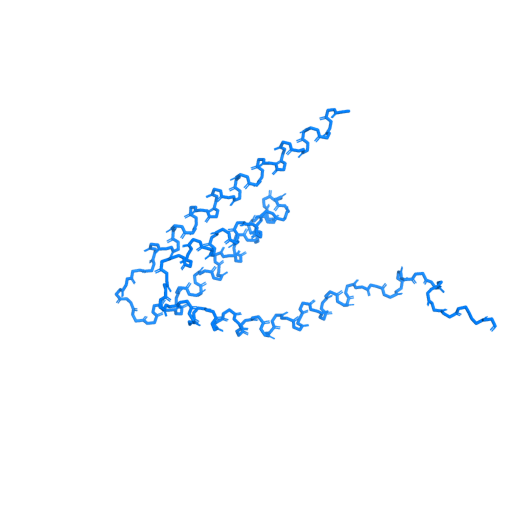 6.565 -1.520 7.850 1.00 91.00 98 TRP A N 1
ATOM 731 C CA . TRP A 1 98 ? 7.587 -0.731 7.164 1.00 91.00 98 TRP A CA 1
ATOM 732 C C . TRP A 1 98 ? 8.963 -0.809 7.832 1.00 91.00 98 TRP A C 1
ATOM 734 O O . TRP A 1 98 ? 9.947 -0.975 7.121 1.00 91.00 98 TRP A O 1
ATOM 744 N N . ASP A 1 99 ? 9.052 -0.783 9.161 1.00 93.81 99 ASP A N 1
ATOM 745 C CA . ASP A 1 99 ? 10.328 -0.868 9.889 1.00 93.81 99 ASP A CA 1
ATOM 746 C C . ASP A 1 99 ? 11.095 -2.168 9.586 1.00 93.81 99 ASP A C 1
ATOM 748 O O . ASP A 1 99 ? 12.325 -2.188 9.609 1.00 93.81 99 ASP A O 1
ATOM 752 N N . ILE A 1 100 ? 10.379 -3.244 9.244 1.00 92.88 100 ILE A N 1
ATOM 753 C CA . ILE A 1 100 ? 10.962 -4.527 8.826 1.00 92.88 100 ILE A CA 1
ATOM 754 C C . ILE A 1 100 ? 11.309 -4.507 7.331 1.00 92.88 100 ILE A C 1
ATOM 756 O O . ILE A 1 100 ? 12.386 -4.952 6.931 1.00 92.88 100 ILE A O 1
ATOM 760 N N . PHE A 1 101 ? 10.407 -3.994 6.488 1.00 89.25 101 PHE A N 1
ATOM 761 C CA . PHE A 1 101 ? 10.607 -3.969 5.035 1.00 89.25 101 PHE A CA 1
ATOM 762 C C . PHE A 1 101 ? 11.665 -2.960 4.589 1.00 89.25 101 PHE A C 1
ATOM 764 O O . PHE A 1 101 ? 12.360 -3.218 3.614 1.00 89.25 101 PHE A O 1
ATOM 771 N N . GLN A 1 102 ? 11.824 -1.838 5.284 1.00 93.06 102 GLN A N 1
ATOM 772 C CA . GLN A 1 102 ? 12.770 -0.782 4.939 1.00 93.06 102 GLN A CA 1
ATOM 773 C C . GLN A 1 102 ? 14.221 -1.293 4.824 1.00 93.06 102 GLN A C 1
ATOM 775 O O . GLN A 1 102 ? 14.804 -1.149 3.748 1.00 93.06 102 GLN A O 1
ATOM 780 N N . PRO A 1 103 ? 14.827 -1.921 5.855 1.00 92.25 103 PRO A N 1
ATOM 781 C CA . PRO A 1 103 ? 16.184 -2.452 5.738 1.00 92.25 103 PRO A CA 1
ATOM 782 C C . PRO A 1 103 ? 16.280 -3.596 4.722 1.00 92.25 103 PRO A C 1
ATOM 784 O O . PRO A 1 103 ? 17.296 -3.717 4.043 1.00 92.25 103 PRO A O 1
ATOM 787 N N . LEU A 1 104 ? 15.227 -4.406 4.568 1.00 92.00 104 LEU A N 1
ATOM 788 C CA . LEU A 1 104 ? 15.195 -5.499 3.595 1.00 92.00 104 LEU A CA 1
ATOM 789 C C . LEU A 1 104 ? 15.214 -4.975 2.155 1.00 92.00 104 LEU A C 1
ATOM 791 O O . LEU A 1 104 ? 15.977 -5.479 1.338 1.00 92.00 104 LEU A O 1
ATOM 795 N N . LEU A 1 105 ? 14.415 -3.951 1.850 1.00 90.44 105 LEU A N 1
ATOM 796 C CA . LEU A 1 105 ? 14.375 -3.311 0.536 1.00 90.44 105 LEU A CA 1
ATOM 797 C C . LEU A 1 105 ? 15.723 -2.670 0.202 1.00 90.44 105 LEU A C 1
ATOM 799 O O . LEU A 1 105 ? 16.228 -2.873 -0.898 1.00 90.44 105 LEU A O 1
ATOM 803 N N . PHE A 1 106 ? 16.341 -1.959 1.150 1.00 89.75 106 PHE A N 1
ATOM 804 C CA . PHE A 1 106 ? 17.671 -1.382 0.937 1.00 89.75 106 PHE A CA 1
ATOM 805 C C . PHE A 1 106 ? 18.760 -2.445 0.781 1.00 89.75 106 PHE A C 1
ATOM 807 O O . PHE A 1 106 ? 19.615 -2.313 -0.092 1.00 89.75 106 PHE A O 1
ATOM 814 N N . GLY A 1 107 ? 18.714 -3.515 1.576 1.00 92.00 107 GLY A N 1
ATOM 815 C CA . GLY A 1 107 ? 19.648 -4.632 1.459 1.00 92.00 107 GLY A CA 1
ATOM 816 C C . GLY A 1 107 ? 19.510 -5.372 0.128 1.00 92.00 107 GLY A C 1
ATOM 817 O O . GLY A 1 107 ? 20.516 -5.686 -0.501 1.00 92.00 107 GLY A O 1
ATOM 818 N N . LEU A 1 108 ? 18.279 -5.607 -0.332 1.00 88.88 108 LEU A N 1
ATOM 819 C CA . LEU A 1 108 ? 18.010 -6.327 -1.575 1.00 88.88 108 LEU A CA 1
ATOM 820 C C . LEU A 1 108 ? 18.369 -5.496 -2.812 1.00 88.88 108 LEU A C 1
ATOM 822 O O . LEU A 1 108 ? 19.070 -5.999 -3.683 1.00 88.88 108 LEU A O 1
ATOM 826 N N . VAL A 1 109 ? 17.956 -4.225 -2.863 1.00 87.75 109 VAL A N 1
ATOM 827 C CA . VAL A 1 109 ? 18.344 -3.308 -3.950 1.00 87.75 109 VAL A CA 1
ATOM 828 C C . VAL A 1 109 ? 19.863 -3.114 -3.968 1.00 87.75 109 VAL A C 1
ATOM 830 O O . VAL A 1 109 ? 20.470 -3.125 -5.032 1.00 87.75 109 VAL A O 1
ATOM 833 N N . GLY A 1 110 ? 20.503 -2.995 -2.800 1.00 85.00 110 GLY A N 1
ATOM 834 C CA . GLY A 1 110 ? 21.961 -2.903 -2.696 1.00 85.00 110 GLY A CA 1
ATOM 835 C C . GLY A 1 110 ? 22.690 -4.166 -3.168 1.00 85.00 110 GLY A C 1
ATOM 836 O O . GLY A 1 110 ? 23.745 -4.058 -3.783 1.00 85.00 110 GLY A O 1
ATOM 837 N N . ALA A 1 111 ? 22.122 -5.352 -2.932 1.00 85.50 111 ALA A N 1
ATOM 838 C CA . ALA A 1 111 ? 22.661 -6.621 -3.426 1.00 85.50 111 ALA A CA 1
ATOM 839 C C . ALA A 1 111 ? 22.423 -6.835 -4.933 1.00 85.50 111 ALA A C 1
ATOM 841 O O . ALA A 1 111 ? 23.207 -7.526 -5.582 1.00 85.50 111 ALA A O 1
ATOM 842 N N . GLU A 1 112 ? 21.359 -6.251 -5.494 1.00 81.94 112 GLU A N 1
ATOM 843 C CA . GLU A 1 112 ? 21.075 -6.265 -6.935 1.00 81.94 112 GLU A CA 1
ATOM 844 C C . GLU A 1 112 ? 22.093 -5.429 -7.731 1.00 81.94 112 GLU A C 1
ATOM 846 O O . GLU A 1 112 ? 22.391 -5.746 -8.886 1.00 81.94 112 GLU A O 1
ATOM 851 N N . VAL A 1 113 ? 22.686 -4.397 -7.117 1.00 75.56 113 VAL A N 1
ATOM 852 C CA . VAL A 1 113 ? 23.757 -3.604 -7.734 1.00 75.56 113 VAL A CA 1
ATOM 853 C C . VAL A 1 113 ? 25.026 -4.454 -7.857 1.00 75.56 113 VAL A C 1
ATOM 855 O O . VAL A 1 113 ? 25.834 -4.588 -6.940 1.00 75.56 113 VAL A O 1
ATOM 858 N N . SER A 1 114 ? 25.213 -5.030 -9.043 1.00 67.56 114 SER A N 1
ATOM 859 C CA . SER A 1 114 ? 26.403 -5.791 -9.414 1.00 67.56 114 SER A CA 1
ATOM 860 C C . SER A 1 114 ? 27.636 -4.883 -9.461 1.00 67.56 114 SER A C 1
ATOM 862 O O . SER A 1 114 ? 27.838 -4.119 -10.406 1.00 67.56 114 SER A O 1
ATOM 864 N N . VAL A 1 115 ? 28.512 -5.016 -8.462 1.00 59.91 115 VAL A N 1
ATOM 865 C CA . VAL A 1 115 ? 29.816 -4.327 -8.427 1.00 59.91 115 VAL A CA 1
ATOM 866 C C . VAL A 1 115 ? 30.715 -4.742 -9.600 1.00 59.91 115 VAL A C 1
ATOM 868 O O . VAL A 1 115 ? 31.558 -3.969 -10.037 1.00 59.91 115 VAL A O 1
ATOM 871 N N . SER A 1 116 ? 30.493 -5.925 -10.176 1.00 59.03 116 SER A N 1
ATOM 872 C CA . SER A 1 116 ? 31.177 -6.401 -11.384 1.00 59.03 116 SER A CA 1
ATOM 873 C C . SER A 1 116 ? 30.716 -5.728 -12.687 1.00 59.03 116 SER A C 1
ATOM 875 O O . SER A 1 116 ? 31.407 -5.861 -13.693 1.00 59.03 116 SER A O 1
ATOM 877 N N . SER A 1 117 ? 29.594 -4.997 -12.680 1.00 57.00 117 SER A N 1
ATOM 878 C CA . SER A 1 117 ? 29.110 -4.196 -13.822 1.00 57.00 117 SER A CA 1
ATOM 879 C C . SER A 1 117 ? 29.479 -2.708 -13.718 1.00 57.00 117 SER A C 1
ATOM 881 O O . SER A 1 117 ? 29.226 -1.947 -14.650 1.00 57.00 117 SER A O 1
ATOM 883 N N . LEU A 1 118 ? 30.073 -2.279 -12.598 1.00 57.72 118 LEU A N 1
ATOM 884 C CA . LEU A 1 118 ? 30.676 -0.954 -12.468 1.00 57.72 118 LEU A CA 1
ATOM 885 C C . LEU A 1 118 ? 32.005 -0.963 -13.234 1.00 57.72 118 LEU A C 1
ATOM 887 O O . LEU A 1 118 ? 32.930 -1.684 -12.864 1.00 57.72 118 LEU A O 1
ATOM 891 N N . GLU A 1 119 ? 32.096 -0.181 -14.316 1.00 58.59 119 GLU A N 1
ATOM 892 C CA . GLU A 1 119 ? 33.347 0.057 -15.044 1.00 58.59 119 GLU A CA 1
ATOM 893 C C . GLU A 1 119 ? 34.505 0.304 -14.066 1.00 58.59 119 GLU A C 1
ATOM 895 O O . GLU A 1 119 ? 34.411 1.151 -13.171 1.00 58.59 119 GLU A O 1
ATOM 900 N N . SER A 1 120 ? 35.651 -0.347 -14.297 1.00 54.88 120 SER A N 1
ATOM 901 C CA . SER A 1 120 ? 36.887 -0.117 -13.531 1.00 54.88 120 SER A CA 1
ATOM 902 C C . SER A 1 120 ? 37.449 1.309 -13.686 1.00 54.88 120 SER A C 1
ATOM 904 O O . SER A 1 120 ? 38.567 1.577 -13.257 1.00 54.88 120 SER A O 1
ATOM 906 N N . ASN A 1 121 ? 36.711 2.219 -14.329 1.00 54.25 121 ASN A N 1
ATOM 907 C CA . ASN A 1 121 ? 37.064 3.620 -14.508 1.00 54.25 121 ASN A CA 1
ATOM 908 C C . ASN A 1 121 ? 36.691 4.496 -13.295 1.00 54.25 121 ASN A C 1
ATOM 910 O O . ASN A 1 121 ? 37.154 5.628 -13.210 1.00 54.25 121 ASN A O 1
ATOM 914 N N . ILE A 1 122 ? 35.888 3.991 -12.344 1.00 60.44 122 ILE A N 1
ATOM 915 C CA . ILE A 1 122 ? 35.475 4.754 -11.144 1.00 60.44 122 ILE A CA 1
ATOM 916 C C . ILE A 1 122 ? 36.388 4.484 -9.929 1.00 60.44 122 ILE A C 1
ATOM 918 O O . ILE A 1 122 ? 36.430 5.280 -8.991 1.00 60.44 122 ILE A O 1
ATOM 922 N N . VAL A 1 123 ? 37.198 3.419 -9.953 1.00 59.06 123 VAL A N 1
ATOM 923 C CA . VAL A 1 123 ? 38.201 3.147 -8.910 1.00 59.06 123 VAL A CA 1
ATOM 924 C C . VAL A 1 123 ? 39.573 3.641 -9.371 1.00 59.06 123 VAL A C 1
ATOM 926 O O . VAL A 1 123 ? 40.284 2.965 -10.103 1.00 59.06 123 VAL A O 1
ATOM 929 N N . GLY A 1 124 ? 39.933 4.842 -8.915 1.00 61.44 124 GLY A N 1
ATOM 930 C CA . GLY A 1 124 ? 41.319 5.280 -8.736 1.00 61.44 124 GLY A CA 1
ATOM 931 C C . GLY A 1 124 ? 42.194 5.338 -9.989 1.00 61.44 124 GLY A C 1
ATOM 932 O O . GLY A 1 124 ? 43.102 4.527 -10.154 1.00 61.44 124 GLY A O 1
ATOM 933 N N . LYS A 1 125 ? 42.037 6.383 -10.807 1.00 48.09 125 LYS A N 1
ATOM 934 C CA . LYS A 1 125 ? 43.144 6.838 -11.656 1.00 48.09 125 LYS A CA 1
ATOM 935 C C . LYS A 1 125 ? 44.124 7.623 -10.778 1.00 48.09 125 LYS A C 1
ATOM 937 O O . LYS A 1 125 ? 43.989 8.833 -10.630 1.00 48.09 125 LYS A O 1
ATOM 942 N N . ASN A 1 126 ? 45.062 6.910 -10.149 1.00 51.25 126 ASN A N 1
ATOM 943 C CA . ASN A 1 126 ? 46.241 7.523 -9.537 1.00 51.25 126 ASN A CA 1
ATOM 944 C C . ASN A 1 126 ? 47.056 8.189 -10.651 1.00 51.25 126 ASN A C 1
ATOM 946 O O . ASN A 1 126 ? 47.525 7.504 -11.563 1.00 51.25 126 ASN A O 1
ATOM 950 N N . ASN A 1 127 ? 47.182 9.510 -10.575 1.00 46.53 127 ASN A N 1
ATOM 951 C CA . ASN A 1 127 ? 48.232 10.264 -11.249 1.00 46.53 127 ASN A CA 1
ATOM 952 C C . ASN A 1 127 ? 49.339 10.563 -10.243 1.00 46.53 127 ASN A C 1
ATOM 954 O O . ASN A 1 127 ? 48.978 10.929 -9.102 1.00 46.53 127 ASN A O 1
#